Protein AF-A0A5J4TW65-F1 (afdb_monomer)

Radius of gyration: 10.4 Å; Cα con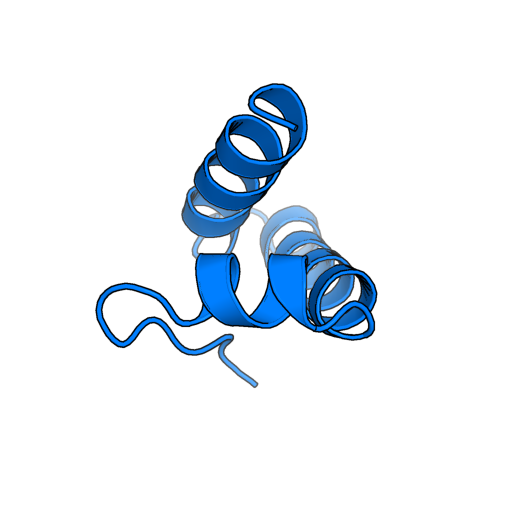tacts (8 Å, |Δi|>4): 38; chains: 1; bounding box: 23×16×28 Å

Nearest PDB structures (foldseek):
  1th1-assembly2_B  TM=9.104E-01  e=1.455E+00  Homo sapiens
  4djs-assembly1_A  TM=9.002E-01  e=1.753E+00  Homo sapiens
  1i7w-assembly1_C  TM=8.967E-01  e=2.248E+00  Mus musculus
  6gzc-assembly1_A  TM=7.869E-01  e=8.278E+00  Mus musculus

Foldseek 3Di:
DVVLLVVLVVLVVQCPPPDPVSNVVSLVVLVVQCVDVVSVCSCCPPNHDRDD

Mean predicted aligned error: 2.42 Å

pLDDT: mean 95.16, std 6.19, range [65.19, 98.25]

Solvent-accessible surface area (backbone atoms only — not comparable to full-atom values): 3052 Å² total; per-residue (Å²): 112,75,68,57,54,54,52,51,56,54,41,62,66,30,54,76,42,87,51,65,65,55,16,54,47,28,45,52,52,54,57,62,48,39,74,41,68,71,48,28,53,62,55,39,51,94,76,46,71,84,76,133

Organism: NCBI:txid222440

Sequence (52 aa):
NPNMKMIITHIKTLINDSDVWTKSTARKVLNGLAVNAANKAEIEKGGFKIPQ

Structure (mmCIF, N/CA/C/O backbone):
data_AF-A0A5J4TW65-F1
#
_entry.id   AF-A0A5J4TW65-F1
#
loop_
_atom_site.group_PDB
_atom_site.id
_atom_site.type_symbol
_atom_site.label_atom_id
_atom_site.label_alt_id
_atom_site.label_comp_id
_atom_site.label_asym_id
_atom_site.label_entity_id
_atom_site.label_seq_id
_atom_site.pdbx_PDB_ins_code
_atom_site.Cartn_x
_atom_site.Cartn_y
_atom_site.Cartn_z
_atom_site.occupancy
_atom_site.B_iso_or_equiv
_atom_site.auth_seq_id
_atom_site.auth_comp_id
_atom_site.auth_asym_id
_atom_site.auth_atom_id
_atom_site.pdbx_PDB_model_num
ATOM 1 N N . ASN A 1 1 ? -3.234 6.278 16.001 1.00 65.19 1 ASN A N 1
ATOM 2 C CA . ASN A 1 1 ? -1.777 6.493 16.122 1.00 65.19 1 ASN A CA 1
ATOM 3 C C . ASN A 1 1 ? -1.315 7.347 14.937 1.00 65.19 1 A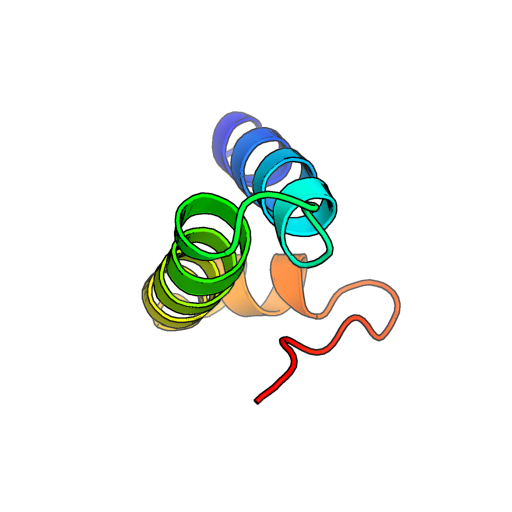SN A C 1
ATOM 5 O O . ASN A 1 1 ? -1.453 6.872 13.813 1.00 65.19 1 ASN A O 1
ATOM 9 N N . PRO A 1 2 ? -0.880 8.606 15.137 1.00 71.88 2 PRO A N 1
ATOM 10 C CA . PRO A 1 2 ? -0.507 9.521 14.047 1.00 71.88 2 PRO A CA 1
ATOM 11 C C . PRO A 1 2 ? 0.597 8.960 13.136 1.00 71.88 2 PRO A C 1
ATOM 13 O O . PRO A 1 2 ? 0.531 9.144 11.922 1.00 71.88 2 PRO A O 1
ATOM 16 N N . ASN A 1 3 ? 1.516 8.163 13.687 1.00 90.56 3 ASN A N 1
ATOM 17 C CA . ASN A 1 3 ? 2.590 7.522 12.923 1.00 90.56 3 ASN A CA 1
ATOM 18 C C . ASN A 1 3 ? 2.040 6.559 11.861 1.00 90.56 3 ASN A C 1
ATOM 20 O O . ASN A 1 3 ? 2.542 6.502 10.743 1.00 90.56 3 ASN A O 1
ATOM 24 N N . MET A 1 4 ? 0.948 5.855 12.177 1.00 93.31 4 MET A N 1
ATOM 25 C CA . MET A 1 4 ? 0.319 4.911 11.253 1.00 93.31 4 MET A CA 1
ATOM 26 C C . MET A 1 4 ? -0.264 5.612 10.021 1.00 93.31 4 MET A C 1
ATOM 28 O O . MET A 1 4 ? -0.158 5.103 8.908 1.00 93.31 4 MET A O 1
ATOM 32 N N . LYS A 1 5 ? -0.834 6.810 10.205 1.00 94.81 5 LYS A N 1
ATOM 33 C CA . LYS A 1 5 ? -1.375 7.608 9.097 1.00 94.81 5 LYS A CA 1
ATOM 34 C C . LYS A 1 5 ? -0.267 8.060 8.150 1.00 94.81 5 LYS A C 1
ATOM 36 O O . LYS A 1 5 ? -0.430 7.953 6.941 1.00 94.81 5 LYS A O 1
ATOM 41 N N . MET A 1 6 ? 0.868 8.513 8.688 1.00 96.12 6 MET A N 1
ATOM 42 C CA . MET A 1 6 ? 2.028 8.903 7.875 1.00 96.12 6 MET A CA 1
ATOM 43 C C . MET A 1 6 ? 2.582 7.725 7.071 1.00 96.12 6 MET A C 1
ATOM 45 O O . MET A 1 6 ? 2.830 7.874 5.877 1.00 96.12 6 MET A O 1
ATOM 49 N N . ILE A 1 7 ? 2.707 6.550 7.697 1.00 96.88 7 ILE A N 1
ATOM 50 C CA . ILE A 1 7 ? 3.157 5.322 7.028 1.00 96.88 7 ILE A CA 1
ATOM 51 C C . ILE A 1 7 ? 2.207 4.953 5.882 1.00 96.88 7 ILE A C 1
ATOM 53 O O . ILE A 1 7 ? 2.662 4.737 4.762 1.00 96.88 7 ILE A O 1
ATOM 57 N N . ILE A 1 8 ? 0.891 4.938 6.123 1.00 97.62 8 ILE A N 1
ATOM 58 C CA . ILE A 1 8 ? -0.107 4.634 5.083 1.00 97.62 8 ILE A CA 1
ATOM 59 C C . ILE A 1 8 ? -0.018 5.638 3.933 1.00 97.62 8 ILE A C 1
ATOM 61 O O . ILE A 1 8 ? 0.021 5.227 2.776 1.00 97.62 8 ILE A O 1
ATOM 65 N N . THR A 1 9 ? 0.047 6.937 4.231 1.00 96.94 9 THR A N 1
ATOM 66 C CA . THR A 1 9 ? 0.158 7.986 3.208 1.00 96.94 9 THR A CA 1
ATOM 67 C C . THR A 1 9 ? 1.426 7.835 2.376 1.00 96.94 9 THR A C 1
ATOM 69 O O . THR A 1 9 ? 1.356 7.941 1.156 1.00 96.94 9 THR A O 1
ATOM 72 N N . HIS A 1 10 ? 2.565 7.530 3.000 1.00 97.31 10 HIS A N 1
ATOM 73 C CA . HIS A 1 10 ? 3.809 7.297 2.272 1.00 97.31 10 HIS A CA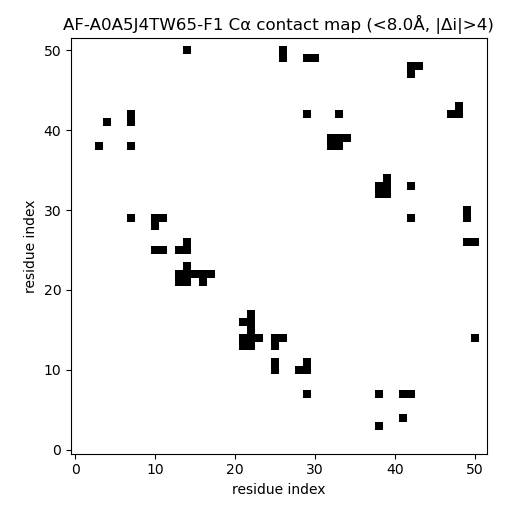 1
ATOM 74 C C . HIS A 1 10 ? 3.724 6.049 1.383 1.00 97.31 10 HIS A C 1
ATOM 76 O O . HIS A 1 10 ? 4.059 6.102 0.207 1.00 97.31 10 HIS A O 1
ATOM 82 N N . ILE A 1 11 ? 3.190 4.932 1.881 1.00 97.94 11 ILE A N 1
ATOM 83 C CA . ILE A 1 11 ? 3.065 3.714 1.065 1.00 97.94 11 ILE A CA 1
ATOM 84 C C . ILE A 1 11 ? 2.079 3.924 -0.096 1.00 97.94 11 ILE A C 1
ATOM 86 O O . ILE A 1 11 ? 2.298 3.405 -1.191 1.00 97.94 11 ILE A O 1
ATOM 90 N N . LYS A 1 12 ? 1.025 4.733 0.091 1.00 97.44 12 LYS A N 1
ATOM 91 C CA . LYS A 1 12 ? 0.106 5.119 -0.992 1.00 97.44 12 LYS A CA 1
ATOM 92 C C . LYS A 1 12 ? 0.813 5.833 -2.145 1.00 97.44 12 LYS A C 1
ATOM 94 O O . LYS A 1 12 ? 0.353 5.688 -3.268 1.00 97.44 12 LYS A O 1
ATOM 99 N N . THR A 1 13 ? 1.906 6.568 -1.930 1.00 97.00 13 THR A N 1
ATOM 100 C CA . THR A 1 13 ? 2.635 7.192 -3.052 1.00 97.00 13 THR A CA 1
ATOM 101 C C . THR A 1 13 ? 3.457 6.179 -3.848 1.00 97.00 13 THR A C 1
ATOM 103 O O . THR A 1 13 ? 3.723 6.401 -5.023 1.00 97.00 13 THR A O 1
ATOM 1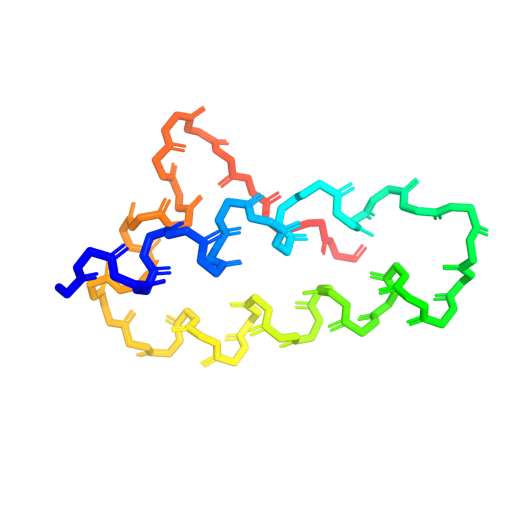06 N N . LEU A 1 14 ? 3.813 5.043 -3.239 1.00 98.12 14 LEU A N 1
ATOM 107 C CA . LEU A 1 14 ? 4.665 4.010 -3.837 1.00 98.12 14 LEU A CA 1
ATOM 108 C C . LEU A 1 14 ? 3.899 3.012 -4.723 1.00 98.12 14 LEU A C 1
ATOM 110 O O . LEU A 1 14 ? 4.511 2.218 -5.431 1.00 98.12 14 LEU A O 1
ATOM 114 N N . ILE A 1 15 ? 2.560 3.027 -4.737 1.00 96.44 15 ILE A N 1
ATOM 115 C CA . ILE A 1 15 ? 1.776 2.047 -5.523 1.00 96.44 15 ILE A CA 1
ATOM 116 C C . ILE A 1 15 ? 1.918 2.203 -7.043 1.00 96.44 15 ILE A C 1
ATOM 118 O O . ILE A 1 15 ? 1.507 1.302 -7.777 1.00 96.44 15 ILE A O 1
ATOM 122 N N . ASN A 1 16 ? 2.469 3.334 -7.493 1.00 92.94 16 ASN A N 1
ATOM 123 C CA . ASN A 1 16 ? 2.737 3.675 -8.891 1.00 92.94 16 ASN A CA 1
ATOM 124 C C . ASN A 1 16 ? 4.236 3.905 -9.143 1.00 92.94 16 ASN A C 1
ATOM 126 O O . ASN A 1 16 ? 4.592 4.515 -10.148 1.00 92.94 16 ASN A O 1
ATOM 130 N N . ASP A 1 17 ? 5.097 3.444 -8.232 1.00 97.88 17 ASP A N 1
ATOM 131 C CA . ASP A 1 17 ? 6.545 3.571 -8.380 1.00 97.88 17 ASP A CA 1
ATOM 132 C C . ASP A 1 17 ? 7.029 2.920 -9.690 1.00 97.88 17 ASP A C 1
ATOM 134 O O . ASP A 1 17 ? 6.455 1.925 -10.163 1.00 97.88 17 ASP A O 1
ATOM 138 N N . SER A 1 18 ? 8.056 3.511 -10.303 1.00 97.56 18 SER A N 1
ATOM 139 C CA . SER A 1 18 ? 8.658 2.993 -11.532 1.00 97.56 18 SER A CA 1
ATOM 140 C C . SER A 1 18 ? 9.390 1.677 -11.279 1.00 97.56 18 SER A C 1
ATOM 142 O O . SER A 1 18 ? 9.402 0.809 -12.157 1.00 9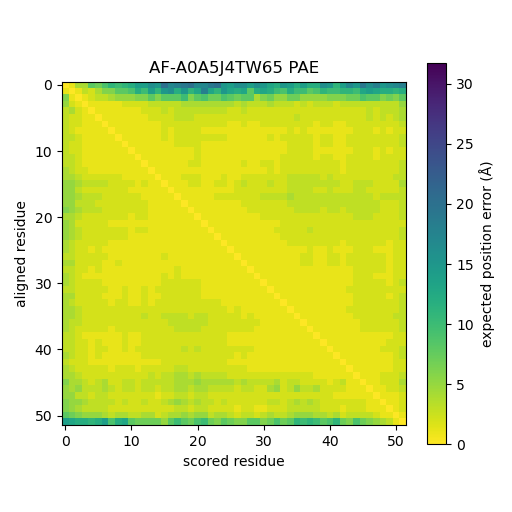7.56 18 SER A O 1
ATOM 144 N N . ASP A 1 19 ? 9.932 1.487 -10.075 1.00 98.25 19 ASP A N 1
ATOM 145 C CA . ASP A 1 19 ? 10.505 0.224 -9.649 1.00 98.25 19 ASP A CA 1
ATOM 146 C C . ASP A 1 19 ? 9.401 -0.810 -9.379 1.00 98.25 19 ASP A C 1
ATOM 148 O O . ASP A 1 19 ? 8.534 -0.669 -8.509 1.00 98.25 19 ASP A O 1
ATOM 152 N N . VAL A 1 20 ? 9.438 -1.904 -10.142 1.00 97.75 20 VAL A N 1
ATOM 153 C CA . VAL A 1 20 ? 8.416 -2.960 -10.103 1.00 97.75 20 VAL A CA 1
ATOM 154 C C . VAL A 1 20 ? 8.339 -3.609 -8.723 1.00 97.75 20 VAL A C 1
ATOM 156 O O . VAL A 1 20 ? 7.238 -3.934 -8.257 1.00 97.75 20 VAL A O 1
ATOM 159 N N . TRP A 1 21 ? 9.487 -3.789 -8.066 1.00 97.94 21 TRP A N 1
ATOM 160 C CA . TRP A 1 21 ? 9.553 -4.400 -6.745 1.00 97.94 21 TRP A CA 1
ATOM 161 C C . TRP A 1 21 ? 8.887 -3.514 -5.693 1.00 97.94 21 TRP A C 1
ATOM 163 O O . TRP A 1 21 ? 8.014 -3.983 -4.956 1.00 97.94 21 TRP A O 1
ATOM 173 N N . THR A 1 22 ? 9.233 -2.231 -5.674 1.00 98.25 22 THR A N 1
ATOM 174 C CA . THR A 1 22 ? 8.670 -1.213 -4.782 1.00 98.25 22 THR A CA 1
ATOM 175 C C . THR A 1 22 ? 7.165 -1.114 -4.966 1.00 98.25 22 THR A C 1
ATOM 177 O O . THR A 1 22 ? 6.405 -1.266 -4.007 1.00 98.25 22 THR A O 1
ATOM 180 N N . LYS A 1 23 ? 6.714 -1.002 -6.217 1.00 97.44 23 LYS A N 1
ATOM 181 C CA . LYS A 1 23 ? 5.299 -0.944 -6.581 1.00 97.44 23 LYS A CA 1
ATOM 182 C C . LYS A 1 23 ? 4.498 -2.155 -6.082 1.00 97.44 23 LYS A C 1
ATOM 184 O O . LYS A 1 23 ? 3.421 -2.013 -5.500 1.00 97.44 23 LYS A O 1
ATOM 189 N N . SER A 1 24 ? 5.013 -3.364 -6.315 1.00 97.38 24 SER A N 1
ATOM 190 C CA . SER A 1 24 ? 4.368 -4.621 -5.901 1.00 97.38 24 SER A CA 1
ATOM 191 C C . SER A 1 24 ? 4.360 -4.782 -4.379 1.00 97.38 24 SER A C 1
ATOM 193 O O . SER A 1 24 ? 3.351 -5.167 -3.783 1.00 97.38 24 SER A O 1
ATOM 195 N N . THR A 1 25 ? 5.467 -4.423 -3.732 1.00 98.06 25 THR A N 1
ATOM 196 C CA . THR A 1 25 ? 5.612 -4.488 -2.276 1.00 98.06 25 THR A CA 1
ATOM 197 C C . THR A 1 25 ? 4.671 -3.507 -1.588 1.00 98.06 25 THR A C 1
ATOM 199 O O . THR A 1 25 ? 3.979 -3.900 -0.652 1.00 98.06 25 THR A O 1
ATOM 202 N N . ALA A 1 26 ? 4.542 -2.277 -2.092 1.00 98.19 26 ALA A N 1
ATOM 203 C CA . ALA A 1 26 ? 3.604 -1.289 -1.564 1.00 98.19 26 ALA A CA 1
ATOM 204 C C . ALA A 1 26 ? 2.162 -1.820 -1.549 1.00 98.19 26 ALA A C 1
ATOM 206 O O . ALA A 1 26 ? 1.479 -1.735 -0.526 1.00 98.19 26 ALA A O 1
ATOM 207 N N . ARG A 1 27 ? 1.716 -2.461 -2.640 1.00 97.62 27 ARG A N 1
ATOM 208 C CA . ARG A 1 27 ? 0.389 -3.100 -2.692 1.00 97.62 27 ARG A CA 1
ATOM 209 C C . ARG A 1 27 ? 0.233 -4.210 -1.656 1.00 97.62 27 ARG A C 1
ATOM 211 O O . ARG A 1 27 ? -0.793 -4.270 -0.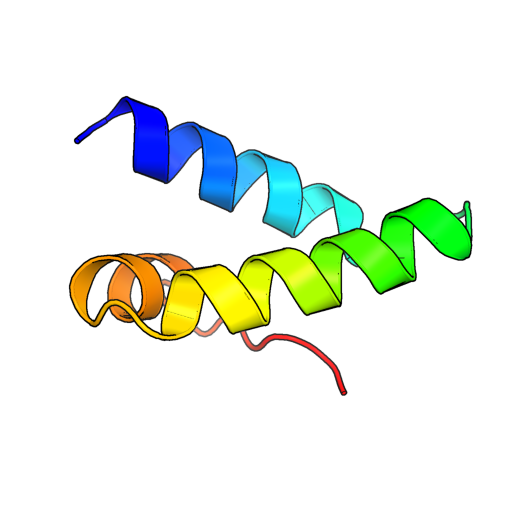980 1.00 97.62 27 ARG A O 1
ATOM 218 N N . LYS A 1 28 ? 1.234 -5.081 -1.495 1.00 97.75 28 LYS A N 1
ATOM 219 C CA . LYS A 1 28 ? 1.204 -6.161 -0.490 1.00 97.75 28 LYS A CA 1
ATOM 220 C C . LYS A 1 28 ? 1.138 -5.611 0.933 1.00 97.75 28 LYS A C 1
ATOM 222 O O . LYS A 1 28 ? 0.334 -6.087 1.729 1.00 97.75 28 LYS A O 1
ATOM 227 N N . VAL A 1 29 ? 1.933 -4.586 1.237 1.00 98.00 29 VAL A N 1
ATOM 228 C CA . VAL A 1 29 ? 1.943 -3.957 2.562 1.00 98.00 29 VAL A CA 1
ATOM 229 C C . VAL A 1 29 ? 0.594 -3.306 2.857 1.00 98.00 29 VAL A C 1
ATOM 231 O O . VAL A 1 29 ? 0.044 -3.547 3.927 1.00 98.00 29 VAL A O 1
ATOM 234 N N . LEU A 1 30 ? 0.007 -2.555 1.918 1.00 98.00 30 LEU A N 1
ATOM 235 C CA . LEU A 1 30 ? -1.325 -1.970 2.123 1.00 98.00 30 LEU A CA 1
ATOM 236 C C . LEU A 1 30 ? -2.394 -3.043 2.372 1.00 98.00 30 LEU A C 1
ATOM 238 O O . LEU A 1 30 ? -3.217 -2.868 3.267 1.00 98.00 30 LEU A O 1
ATOM 242 N N . ASN A 1 31 ? -2.350 -4.168 1.650 1.00 97.75 31 ASN A N 1
ATOM 243 C CA . ASN A 1 31 ? -3.258 -5.294 1.894 1.00 97.75 31 ASN A CA 1
ATOM 244 C C . ASN A 1 31 ? -3.067 -5.901 3.294 1.00 97.75 31 ASN A C 1
ATOM 246 O O . ASN A 1 31 ? -4.048 -6.149 3.990 1.00 97.75 31 ASN A O 1
ATOM 250 N N . GLY A 1 32 ? -1.821 -6.084 3.741 1.00 97.50 32 GLY A N 1
ATOM 251 C CA . GLY A 1 32 ? -1.531 -6.567 5.095 1.00 97.50 32 GLY A CA 1
ATOM 252 C C . GLY A 1 32 ? -2.002 -5.598 6.184 1.00 97.50 32 GLY A C 1
ATOM 253 O O . GLY A 1 32 ? -2.590 -6.012 7.181 1.00 97.50 32 GLY A O 1
ATOM 254 N N . LEU A 1 33 ? -1.816 -4.292 5.977 1.00 96.94 33 LEU A N 1
ATOM 255 C CA . LEU A 1 33 ? -2.284 -3.260 6.905 1.00 96.94 33 LEU A CA 1
ATOM 256 C C . LEU A 1 33 ? -3.813 -3.192 6.978 1.00 96.94 33 LEU A C 1
ATOM 258 O O . LEU A 1 33 ? -4.347 -2.955 8.062 1.00 96.94 33 LEU A O 1
ATOM 262 N N . ALA A 1 34 ? -4.506 -3.428 5.861 1.00 97.25 34 ALA A N 1
ATOM 263 C CA . ALA A 1 34 ? -5.965 -3.399 5.763 1.00 97.25 34 ALA A CA 1
ATOM 264 C C . ALA A 1 34 ? -6.673 -4.536 6.526 1.00 97.25 34 ALA A C 1
ATOM 266 O O . ALA A 1 34 ? -7.891 -4.482 6.693 1.00 97.25 34 ALA A O 1
ATOM 267 N N . VAL A 1 35 ? -5.942 -5.533 7.041 1.00 97.19 35 VAL A N 1
ATOM 268 C CA . VAL A 1 35 ? -6.499 -6.533 7.972 1.00 97.19 35 VAL A CA 1
ATOM 269 C C . VAL A 1 35 ? -6.992 -5.867 9.264 1.00 97.19 35 VAL A C 1
ATOM 271 O O . VAL A 1 35 ? -7.968 -6.309 9.866 1.00 97.19 35 VAL A O 1
ATOM 274 N N . ASN A 1 36 ? -6.365 -4.763 9.683 1.00 96.81 36 ASN A N 1
ATOM 275 C CA . ASN A 1 36 ? -6.861 -3.952 10.787 1.00 96.81 36 ASN A CA 1
ATOM 276 C C . ASN A 1 36 ? -7.929 -2.957 10.296 1.00 96.81 36 ASN A C 1
ATOM 278 O O . ASN A 1 36 ? -7.665 -2.142 9.413 1.00 96.81 36 ASN A O 1
ATOM 282 N N . ALA A 1 37 ? -9.112 -2.960 10.919 1.00 97.31 37 ALA A N 1
ATOM 283 C CA . ALA A 1 37 ? -10.242 -2.127 10.496 1.00 97.31 37 ALA A CA 1
ATOM 284 C C . ALA A 1 37 ? -9.960 -0.610 10.528 1.00 97.31 37 ALA A C 1
ATOM 286 O O . ALA A 1 37 ? -10.392 0.112 9.631 1.00 97.31 37 ALA A O 1
ATOM 287 N N . ALA A 1 38 ? -9.205 -0.117 11.516 1.00 96.31 38 ALA A N 1
ATOM 288 C CA . ALA A 1 38 ? -8.855 1.303 11.596 1.00 96.31 38 ALA A CA 1
ATOM 289 C C . ALA A 1 38 ? -7.873 1.706 10.483 1.00 96.31 38 ALA A C 1
ATOM 291 O O . ALA A 1 38 ? -8.021 2.765 9.874 1.00 96.31 38 ALA A O 1
ATOM 292 N N . ASN A 1 39 ? -6.904 0.840 10.173 1.00 97.38 39 ASN A N 1
ATOM 293 C CA . ASN A 1 39 ? -5.991 1.044 9.049 1.00 97.38 39 ASN A CA 1
ATOM 294 C C . ASN A 1 39 ? -6.728 0.975 7.712 1.00 97.38 39 ASN A C 1
ATOM 296 O O . ASN A 1 39 ? -6.481 1.809 6.848 1.00 97.38 39 ASN A O 1
ATOM 300 N N . LYS A 1 40 ? -7.656 0.023 7.552 1.00 97.25 40 LYS A N 1
ATOM 301 C CA . LYS A 1 40 ? -8.497 -0.092 6.358 1.00 97.25 40 LYS A CA 1
ATOM 302 C C . LYS A 1 40 ? -9.282 1.193 6.106 1.00 97.25 40 LYS A C 1
ATOM 304 O O . LYS A 1 40 ? -9.212 1.728 5.006 1.00 97.25 40 LYS A O 1
ATOM 309 N N . ALA A 1 41 ? -9.933 1.738 7.134 1.00 96.56 41 ALA A N 1
ATOM 310 C CA . ALA A 1 41 ? -10.666 2.997 7.024 1.00 96.56 41 ALA A CA 1
ATOM 311 C C . ALA A 1 41 ? -9.765 4.174 6.597 1.00 96.56 41 ALA A C 1
ATOM 313 O O . ALA A 1 41 ? -10.164 4.996 5.775 1.00 96.56 41 ALA A O 1
ATOM 314 N N . GLU A 1 42 ? -8.530 4.254 7.107 1.00 96.62 42 GLU A N 1
ATOM 315 C CA . GLU A 1 42 ? -7.567 5.286 6.690 1.00 96.62 42 GLU A CA 1
ATOM 316 C C . GLU A 1 42 ? -7.040 5.053 5.258 1.00 96.62 42 GLU A C 1
ATOM 318 O O . GLU A 1 42 ? -6.830 6.005 4.499 1.00 96.62 42 GLU A O 1
ATOM 323 N N . ILE A 1 43 ? -6.855 3.794 4.850 1.00 97.38 43 ILE A N 1
ATOM 324 C CA . ILE A 1 43 ? -6.474 3.435 3.478 1.00 97.38 43 ILE A CA 1
ATOM 325 C C . ILE A 1 43 ? -7.586 3.823 2.501 1.00 97.38 43 ILE A C 1
ATOM 327 O O . ILE A 1 43 ? -7.288 4.472 1.507 1.00 97.38 43 ILE A O 1
ATOM 331 N N . GLU A 1 44 ? -8.843 3.505 2.790 1.00 97.19 44 GLU A N 1
ATOM 332 C CA . GLU A 1 44 ? -9.987 3.744 1.893 1.00 97.19 44 GLU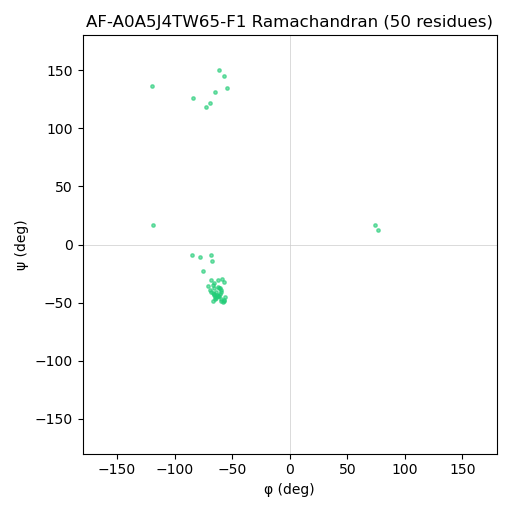 A CA 1
ATOM 333 C C . GLU A 1 44 ? -10.473 5.204 1.893 1.00 97.19 44 GLU A C 1
ATOM 335 O O . GLU A 1 44 ? -11.258 5.621 1.035 1.00 97.19 44 GLU A O 1
ATOM 340 N N . LYS A 1 45 ? -9.978 6.021 2.830 1.00 95.88 45 LYS A N 1
ATOM 341 C CA . LYS A 1 45 ? -10.302 7.446 2.919 1.00 95.88 45 LYS A CA 1
ATOM 342 C C . LYS A 1 45 ? -10.023 8.168 1.598 1.00 95.88 45 LYS A C 1
ATOM 344 O O . LYS A 1 45 ? -8.969 7.997 0.987 1.00 95.88 45 LYS A O 1
ATOM 349 N N . GLY A 1 46 ? -10.973 9.007 1.184 1.00 94.69 46 GLY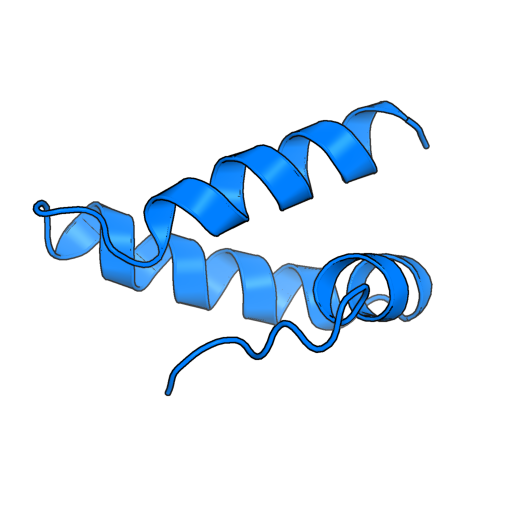 A N 1
ATOM 350 C CA . GLY A 1 46 ? -10.903 9.722 -0.094 1.00 94.69 46 GLY A CA 1
ATOM 351 C C . GLY A 1 46 ? -11.173 8.834 -1.313 1.00 94.69 46 GLY A C 1
ATOM 352 O O . GLY A 1 46 ? -10.817 9.218 -2.420 1.00 94.69 46 GLY A O 1
ATOM 353 N N . GLY A 1 47 ? -11.768 7.649 -1.123 1.00 95.69 47 GLY A N 1
ATOM 354 C CA . GLY A 1 47 ? -12.122 6.736 -2.214 1.00 95.69 47 GLY A CA 1
ATOM 355 C C . GLY A 1 47 ? -10.938 5.955 -2.785 1.00 95.69 47 GLY A C 1
ATOM 356 O O . GLY A 1 47 ? -11.061 5.341 -3.844 1.00 95.69 47 GLY A O 1
ATOM 357 N N . PHE A 1 48 ? -9.792 5.973 -2.104 1.00 95.69 48 PHE A N 1
ATOM 358 C CA . PHE A 1 48 ? -8.606 5.248 -2.537 1.00 95.69 48 PHE A CA 1
ATOM 359 C C . PHE A 1 48 ? -8.857 3.734 -2.503 1.00 95.69 48 PHE A C 1
ATOM 361 O O . PHE A 1 48 ? -9.316 3.187 -1.502 1.00 95.69 48 PHE A O 1
ATOM 368 N N . LYS A 1 49 ? -8.512 3.050 -3.596 1.00 94.75 49 LYS A N 1
ATOM 369 C CA . LYS A 1 49 ? -8.554 1.589 -3.706 1.00 94.75 49 LYS A CA 1
ATOM 370 C C . LYS A 1 49 ? -7.153 1.076 -3.996 1.00 94.75 49 LYS A C 1
ATOM 372 O O . LYS A 1 49 ? -6.457 1.638 -4.838 1.00 94.75 49 LYS A O 1
ATOM 377 N N . ILE A 1 50 ? -6.752 0.004 -3.315 1.00 93.31 50 ILE A N 1
ATOM 378 C CA . ILE A 1 50 ? -5.503 -0.691 -3.630 1.00 93.31 50 ILE A CA 1
ATOM 379 C C . ILE A 1 50 ? -5.704 -1.370 -4.997 1.00 93.31 50 ILE A C 1
ATOM 381 O O . ILE A 1 50 ? -6.646 -2.157 -5.122 1.00 93.31 50 ILE A O 1
ATOM 385 N N . PRO A 1 51 ? -4.881 -1.074 -6.020 1.00 89.75 51 PRO A N 1
ATOM 386 C CA . PRO A 1 51 ? -4.978 -1.763 -7.305 1.00 89.75 51 PRO A CA 1
ATOM 387 C C . PRO A 1 51 ? -4.723 -3.268 -7.142 1.00 89.75 51 PRO A C 1
ATOM 389 O O . PRO A 1 51 ? -3.967 -3.658 -6.250 1.00 89.75 51 PRO A O 1
ATOM 392 N N . GLN A 1 52 ? -5.331 -4.098 -7.993 1.00 78.31 52 GLN A N 1
ATOM 393 C CA . GLN A 1 52 ? -5.002 -5.528 -8.083 1.00 78.31 52 GLN A 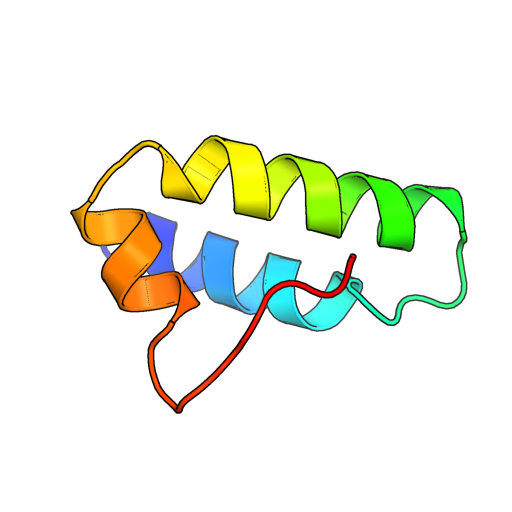CA 1
ATOM 394 C C . GLN A 1 52 ? -3.736 -5.736 -8.920 1.00 78.31 52 GLN A C 1
ATOM 396 O O . GLN A 1 52 ? -3.595 -5.044 -9.953 1.00 78.31 52 GLN A O 1
#

Secondary structure (DSSP, 8-state):
-HHHHHHHHHHHHHTT-SSHHHHHHHHHHHHHHTTSHHHHHHHHGGG-----